Protein AF-A0A933H8J1-F1 (afdb_monomer)

Nearest PDB structures (foldseek):
  7jjn-assembly1_A  TM=9.991E-01  e=8.670E-07  Agathobacter rectalis DSM 17629
  7jjn-assembly2_B  TM=1.000E+00  e=9.920E-07  Agathobacter rectalis DSM 17629
  5m99-assembly1_B  TM=1.004E+00  e=3.336E-06  Thermotoga petrophila RKU-1
  6bs6-assembly2_B  TM=9.936E-01  e=3.817E-06  Bacteroides thetaiotaomicron VPI-5482
  1lwh-assembly1_B  TM=9.877E-01  e=9.166E-06  Thermotoga maritima

Radius of gyration: 11.99 Å; Cα contacts (8 Å, |Δi|>4): 106; chains: 1; bounding box: 28×15×29 Å

Solvent-accessible surface area (backbone atoms only — not comparable to full-atom values): 3847 Å² total; per-residue (Å²): 105,43,78,40,57,49,56,76,67,33,53,70,84,76,84,81,42,9,19,58,66,19,51,63,77,38,46,68,59,46,46,72,72,66,40,84,47,78,43,70,51,55,58,33,21,36,92,55,96,71,18,83,64,62,76,36,92,90,37,63,25,80,78,30,111

pLDDT: mean 95.78, std 3.29, range [76.12, 98.12]

Foldseek 3Di:
DEEDAQQPQADPPPPSGGAPVRVVVCVVVCVVVVDPDYHYQAQADDPDSRNPRHPDPVHGHPSHD

Mean predicted aligned error: 2.37 Å

Sequence (65 aa):
MYEIFVRSFYDSNGDGIGDLKGITLKLDYIQSLGARALWLTPIFASPSYHGYDISDYYKINPEFG

Structure (mmCIF, N/CA/C/O backbone):
data_AF-A0A933H8J1-F1
#
_entry.id   AF-A0A933H8J1-F1
#
loop_
_atom_site.group_PDB
_atom_site.id
_atom_site.type_symbol
_atom_site.label_atom_id
_atom_site.label_alt_id
_atom_site.label_comp_id
_atom_site.label_asym_id
_atom_site.label_entity_id
_atom_site.label_seq_id
_atom_site.pdbx_PDB_ins_code
_atom_site.Cartn_x
_atom_site.Cartn_y
_atom_site.Cartn_z
_atom_site.occupancy
_atom_site.B_iso_or_equiv
_atom_si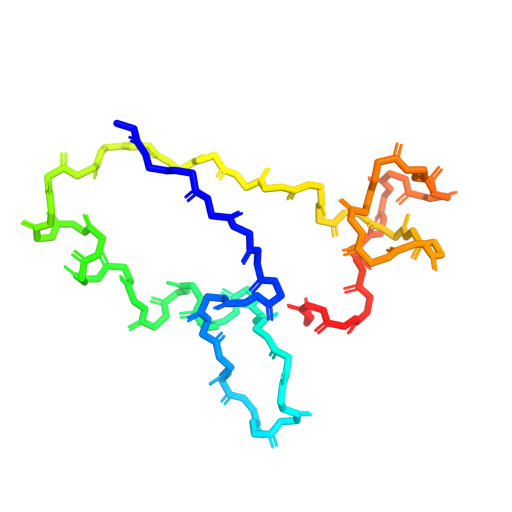te.auth_seq_id
_atom_site.auth_comp_id
_atom_site.auth_asym_id
_atom_site.auth_atom_id
_atom_site.pdbx_PDB_model_num
ATOM 1 N N . MET A 1 1 ? -15.216 7.834 1.286 1.00 89.00 1 MET A N 1
ATOM 2 C CA . MET A 1 1 ? -14.116 7.272 0.473 1.00 89.00 1 MET A CA 1
ATOM 3 C C . MET A 1 1 ? -12.821 7.736 1.110 1.00 89.00 1 MET A C 1
ATOM 5 O O . MET A 1 1 ? -12.812 8.867 1.579 1.00 89.00 1 MET A O 1
ATOM 9 N N . TYR A 1 2 ? -11.807 6.878 1.204 1.00 96.94 2 TYR A N 1
ATOM 10 C CA . TYR A 1 2 ? -10.520 7.205 1.828 1.00 96.94 2 TYR A CA 1
ATOM 11 C C . TYR A 1 2 ? -9.390 6.893 0.848 1.00 96.94 2 TYR A C 1
ATOM 13 O O . TYR A 1 2 ? -9.328 5.781 0.322 1.00 96.94 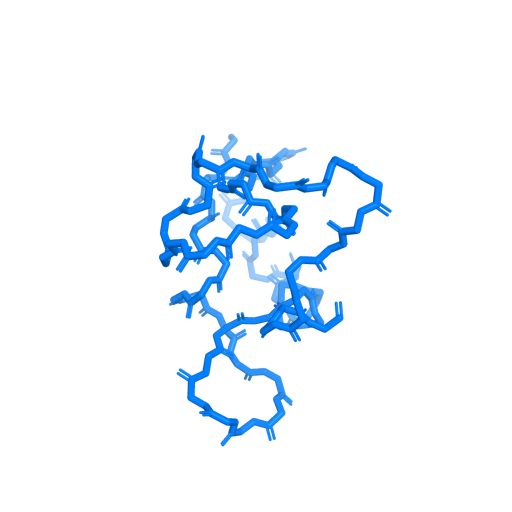2 TYR A O 1
ATOM 21 N N . GLU A 1 3 ? -8.560 7.889 0.557 1.00 97.31 3 GLU A N 1
ATOM 22 C CA . GLU A 1 3 ? -7.419 7.755 -0.346 1.00 97.31 3 GLU A CA 1
ATOM 23 C C . GLU A 1 3 ? -6.161 7.409 0.456 1.00 97.31 3 GLU A C 1
ATOM 25 O O . GLU A 1 3 ? -5.907 8.002 1.504 1.00 97.31 3 GLU A O 1
ATOM 30 N N . ILE A 1 4 ? -5.395 6.430 -0.023 1.00 97.31 4 ILE A N 1
ATOM 31 C CA . ILE A 1 4 ? -4.208 5.906 0.648 1.00 97.31 4 ILE A CA 1
ATOM 32 C C . ILE A 1 4 ? -3.025 5.953 -0.312 1.00 97.31 4 ILE A C 1
ATOM 34 O O . ILE A 1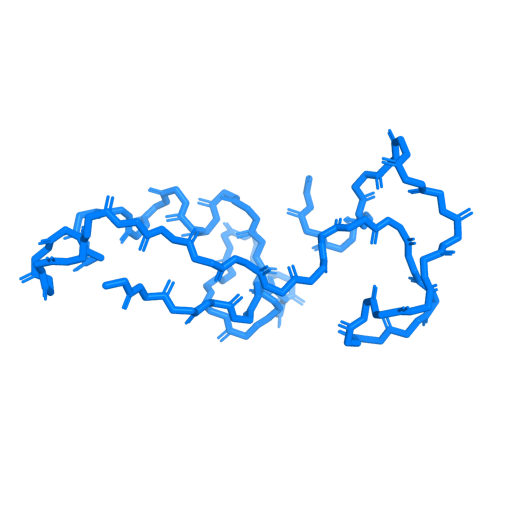 4 ? -3.020 5.282 -1.347 1.00 97.31 4 ILE A O 1
ATOM 38 N N . PHE A 1 5 ? -1.981 6.674 0.098 1.00 97.00 5 PHE A N 1
ATOM 39 C CA . PHE A 1 5 ? -0.645 6.508 -0.458 1.00 97.00 5 PHE A CA 1
ATOM 40 C C . PHE A 1 5 ? 0.057 5.344 0.251 1.00 97.00 5 PHE A C 1
ATOM 42 O O . PHE A 1 5 ? 0.500 5.491 1.392 1.00 97.00 5 PHE A O 1
ATOM 49 N N . VAL A 1 6 ? 0.121 4.183 -0.416 1.00 96.81 6 VAL A N 1
ATOM 50 C CA . VAL A 1 6 ? 0.529 2.893 0.187 1.00 96.81 6 VAL A CA 1
ATOM 51 C C . VAL A 1 6 ? 1.865 3.010 0.920 1.00 96.81 6 VAL A C 1
ATOM 53 O O . VAL A 1 6 ? 1.931 2.705 2.109 1.00 96.81 6 VAL A O 1
ATOM 56 N N . ARG A 1 7 ? 2.872 3.588 0.251 1.00 96.00 7 ARG A N 1
ATOM 57 C CA . ARG A 1 7 ? 4.243 3.772 0.753 1.00 96.00 7 ARG A CA 1
ATOM 58 C C . ARG A 1 7 ? 4.330 4.467 2.115 1.00 96.00 7 ARG A C 1
ATOM 60 O O . ARG A 1 7 ? 5.288 4.244 2.844 1.00 96.00 7 ARG A O 1
ATOM 67 N N . SER A 1 8 ? 3.380 5.336 2.452 1.00 96.81 8 SER A N 1
ATOM 68 C CA . SER A 1 8 ? 3.437 6.160 3.668 1.00 96.81 8 SER A CA 1
ATOM 69 C C . SER A 1 8 ? 2.375 5.804 4.705 1.00 96.81 8 SER A C 1
ATOM 71 O O . SER A 1 8 ? 2.286 6.483 5.724 1.00 96.81 8 SER A O 1
ATOM 73 N N . PHE A 1 9 ? 1.551 4.782 4.462 1.00 97.62 9 PHE A N 1
ATOM 74 C CA . PHE A 1 9 ? 0.408 4.496 5.325 1.00 97.62 9 PHE A CA 1
ATOM 75 C C . PHE A 1 9 ? 0.758 3.621 6.530 1.00 97.62 9 PHE A C 1
ATOM 77 O O . PHE A 1 9 ? 0.613 4.059 7.672 1.00 97.62 9 PHE A O 1
ATOM 84 N N . TYR A 1 10 ? 1.189 2.380 6.296 1.00 98.12 10 TYR A N 1
ATOM 85 C CA . TYR A 1 10 ? 1.565 1.471 7.372 1.00 98.12 10 TYR A CA 1
ATOM 86 C C . TYR A 1 10 ? 2.516 0.386 6.874 1.00 98.12 10 TYR A C 1
ATOM 88 O O . TYR A 1 10 ? 2.185 -0.338 5.938 1.00 98.12 10 TYR A O 1
ATOM 96 N N . ASP A 1 11 ? 3.667 0.283 7.525 1.00 97.94 11 ASP A N 1
ATOM 97 C CA . ASP A 1 11 ? 4.694 -0.730 7.291 1.00 97.94 11 ASP A CA 1
ATOM 98 C C . ASP A 1 11 ? 4.394 -1.965 8.156 1.00 97.94 11 ASP A C 1
ATOM 100 O O . ASP A 1 11 ? 4.252 -1.862 9.381 1.00 97.94 11 ASP A O 1
ATOM 104 N N . SER A 1 12 ? 4.231 -3.128 7.518 1.00 97.81 12 SER A N 1
ATOM 105 C CA . SER A 1 12 ? 3.933 -4.388 8.206 1.00 97.81 12 SER A CA 1
ATOM 106 C C . SER A 1 12 ? 5.159 -5.260 8.476 1.00 97.81 12 SER A C 1
ATOM 108 O O . SER A 1 12 ? 5.054 -6.203 9.267 1.00 97.81 12 SER A O 1
ATOM 110 N N . ASN A 1 13 ? 6.295 -4.983 7.832 1.00 96.62 13 ASN A N 1
ATOM 111 C CA . ASN A 1 13 ? 7.475 -5.850 7.829 1.00 96.62 13 ASN A CA 1
ATOM 112 C C . ASN A 1 13 ? 8.723 -5.191 8.465 1.00 96.62 13 ASN A C 1
ATOM 114 O O . ASN A 1 13 ? 9.694 -5.894 8.751 1.00 96.62 13 ASN A O 1
ATOM 118 N N . GLY A 1 14 ? 8.673 -3.888 8.756 1.00 96.75 14 GLY A N 1
ATOM 119 C CA . GLY A 1 14 ? 9.729 -3.107 9.396 1.00 96.75 14 GLY A CA 1
ATOM 120 C C . GLY A 1 14 ? 10.803 -2.564 8.449 1.00 96.75 14 GLY A C 1
ATOM 121 O O . GLY A 1 14 ? 11.869 -2.180 8.936 1.00 96.75 14 GLY A O 1
ATOM 122 N N . ASP A 1 15 ? 10.582 -2.558 7.131 1.00 96.12 15 ASP A N 1
ATOM 123 C CA . ASP A 1 15 ? 11.540 -2.050 6.136 1.00 96.12 15 ASP A CA 1
ATOM 124 C C . ASP A 1 15 ? 11.477 -0.522 5.924 1.00 96.12 15 ASP A C 1
ATOM 126 O O . ASP A 1 15 ? 12.326 0.051 5.233 1.00 96.12 15 ASP A O 1
ATOM 130 N N . GLY A 1 16 ? 10.528 0.158 6.576 1.00 96.56 16 GLY A N 1
ATOM 131 C CA . GLY A 1 16 ? 10.314 1.602 6.496 1.00 96.56 16 GLY A CA 1
ATOM 132 C C . GLY A 1 16 ? 9.401 2.045 5.350 1.00 96.56 16 GLY A C 1
ATOM 133 O O . GLY A 1 16 ? 9.225 3.252 5.155 1.00 96.56 16 GLY A O 1
ATOM 134 N N . ILE A 1 17 ? 8.816 1.109 4.599 1.00 96.69 17 ILE A N 1
ATOM 135 C CA . ILE A 1 17 ? 7.916 1.350 3.470 1.00 96.69 17 ILE A CA 1
ATOM 136 C C . ILE A 1 17 ? 6.552 0.733 3.793 1.00 96.69 17 ILE A C 1
ATOM 138 O O . ILE A 1 17 ? 6.427 -0.412 4.205 1.00 96.69 17 ILE A O 1
ATOM 142 N N . GLY A 1 18 ? 5.487 1.513 3.612 1.00 97.69 18 GLY A N 1
ATOM 143 C CA . GLY A 1 18 ? 4.134 0.994 3.756 1.00 97.69 18 GLY A CA 1
ATOM 144 C C . GLY A 1 18 ? 3.757 0.014 2.643 1.00 97.69 18 GLY A C 1
ATOM 145 O O . GLY A 1 18 ? 4.112 0.215 1.481 1.00 97.69 18 GLY A O 1
ATOM 146 N N . ASP A 1 19 ? 2.995 -1.018 3.001 1.00 97.88 19 ASP A N 1
ATOM 147 C CA . ASP A 1 19 ? 2.722 -2.171 2.139 1.00 97.88 19 ASP A CA 1
ATOM 148 C C . ASP A 1 19 ? 1.238 -2.612 2.188 1.00 97.88 19 ASP A C 1
ATOM 150 O O . ASP A 1 19 ? 0.436 -2.151 3.014 1.00 97.88 19 ASP A O 1
ATOM 154 N N . LEU A 1 20 ? 0.828 -3.503 1.275 1.00 97.69 20 LEU A N 1
ATOM 155 C CA . LEU A 1 20 ? -0.569 -3.952 1.163 1.00 97.69 20 LEU A CA 1
ATOM 156 C C . LEU A 1 20 ? -1.042 -4.764 2.382 1.00 97.69 20 LEU A C 1
ATOM 158 O O . LEU A 1 20 ? -2.224 -4.713 2.756 1.00 97.69 20 LEU A O 1
ATOM 162 N N . LYS A 1 21 ? -0.141 -5.496 3.047 1.00 97.81 21 LYS A N 1
ATOM 163 C CA . LYS A 1 21 ? -0.466 -6.193 4.302 1.00 97.81 21 LYS A CA 1
ATOM 164 C C . LYS A 1 21 ? -0.689 -5.183 5.422 1.00 97.81 21 LYS A C 1
ATOM 166 O O . LYS A 1 21 ? -1.600 -5.367 6.227 1.00 97.81 21 LYS A O 1
ATOM 171 N N . GLY A 1 22 ? 0.049 -4.081 5.432 1.00 97.88 22 GLY A N 1
ATOM 172 C CA . GLY A 1 22 ? -0.131 -2.974 6.355 1.00 97.88 22 GLY A CA 1
ATOM 173 C C . GLY A 1 22 ? -1.502 -2.320 6.230 1.00 97.88 22 GLY A C 1
ATOM 174 O O . GLY A 1 22 ? -2.153 -2.067 7.245 1.00 97.88 22 GLY A O 1
ATOM 175 N N . ILE A 1 23 ? -2.009 -2.153 5.003 1.00 97.75 23 ILE A N 1
ATOM 176 C CA . ILE A 1 23 ? -3.399 -1.718 4.775 1.00 97.75 23 ILE A CA 1
ATOM 177 C C . ILE A 1 23 ? -4.385 -2.715 5.389 1.00 97.75 23 ILE A C 1
ATOM 179 O O . ILE A 1 23 ? -5.313 -2.313 6.092 1.00 97.75 23 ILE A O 1
ATOM 183 N N . THR A 1 24 ? -4.155 -4.014 5.179 1.00 97.75 24 THR A N 1
ATOM 184 C CA . THR A 1 24 ? -5.002 -5.084 5.729 1.00 97.75 24 THR A CA 1
ATOM 185 C C . THR A 1 24 ? -5.055 -5.033 7.262 1.00 97.75 24 THR A C 1
ATOM 187 O O . THR A 1 24 ? -6.134 -5.119 7.845 1.00 97.75 24 THR A O 1
ATOM 190 N N . LEU A 1 25 ? -3.918 -4.794 7.925 1.00 98.00 25 LEU A N 1
ATOM 191 C CA . LEU A 1 25 ? -3.823 -4.648 9.387 1.00 98.00 25 LEU A CA 1
ATOM 192 C C . LEU A 1 25 ? -4.544 -3.408 9.940 1.00 98.00 25 LEU A C 1
ATOM 194 O O . LEU A 1 25 ? -4.759 -3.311 11.149 1.00 98.00 25 LEU A O 1
ATOM 198 N N . LYS A 1 26 ? -4.897 -2.441 9.088 1.00 97.75 26 LYS A N 1
ATOM 199 C CA . LYS A 1 26 ? -5.570 -1.190 9.471 1.00 97.75 26 LYS A CA 1
ATOM 200 C C . LYS A 1 26 ? -6.994 -1.075 8.937 1.00 97.75 26 LYS A C 1
ATOM 202 O O . LYS A 1 26 ? -7.583 0.002 9.044 1.00 97.75 26 LYS A O 1
ATOM 207 N N . LEU A 1 27 ? -7.581 -2.159 8.428 1.00 97.50 27 LEU A N 1
ATOM 208 C CA . LEU A 1 27 ? -8.973 -2.150 7.968 1.00 97.50 27 LEU A CA 1
ATOM 209 C C . LEU A 1 27 ? -9.952 -1.742 9.075 1.00 97.50 27 LEU A C 1
ATOM 211 O O . LEU A 1 27 ? -10.841 -0.940 8.802 1.00 97.50 27 LEU A O 1
ATOM 215 N N . ASP A 1 28 ? -9.739 -2.175 10.321 1.00 97.50 28 ASP A N 1
ATOM 216 C CA . ASP A 1 28 ? -10.580 -1.767 11.459 1.00 97.50 28 ASP A CA 1
ATOM 217 C C . ASP A 1 28 ? -10.507 -0.252 11.716 1.00 97.50 28 ASP A C 1
ATOM 219 O O . ASP A 1 28 ? -11.524 0.401 11.957 1.00 97.50 28 ASP A O 1
ATOM 223 N N . TYR A 1 29 ? -9.312 0.340 11.602 1.00 97.31 29 TYR A N 1
ATOM 224 C CA . TYR A 1 29 ? -9.128 1.790 11.704 1.00 97.31 29 TYR A CA 1
ATOM 225 C C . TYR A 1 29 ? -9.880 2.515 10.583 1.00 97.31 29 TYR A C 1
ATOM 227 O O . TYR A 1 29 ? -10.686 3.405 10.852 1.00 97.31 29 TYR A O 1
ATOM 235 N N . ILE A 1 30 ? -9.683 2.091 9.335 1.00 97.06 30 ILE A N 1
ATOM 236 C CA . ILE A 1 30 ? -10.359 2.655 8.159 1.00 97.06 30 ILE A CA 1
ATOM 237 C C . ILE A 1 30 ? -11.886 2.546 8.302 1.00 97.06 30 ILE A C 1
ATOM 239 O O . ILE A 1 30 ? -12.612 3.500 8.008 1.00 97.06 30 ILE A O 1
ATOM 243 N N . GLN A 1 31 ? -12.381 1.406 8.787 1.00 96.88 31 GLN A N 1
ATOM 244 C CA . GLN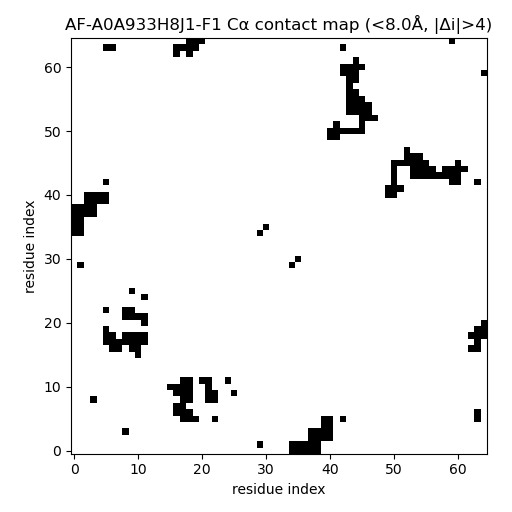 A 1 31 ? -13.801 1.181 9.030 1.00 96.88 31 GLN A CA 1
ATOM 245 C C . GLN A 1 31 ? -14.333 2.106 10.128 1.00 96.88 31 GLN A C 1
ATOM 247 O O . GLN A 1 31 ? -15.414 2.671 9.966 1.00 96.88 31 GLN A O 1
ATOM 252 N N . SER A 1 32 ? -13.578 2.311 11.213 1.00 97.88 32 SER A N 1
ATOM 253 C CA . SER A 1 32 ? -13.963 3.222 12.301 1.00 97.88 32 SER A CA 1
ATOM 254 C C . SER A 1 32 ? -14.084 4.685 11.856 1.00 97.88 32 SER A C 1
ATOM 256 O O . SER A 1 32 ? -14.899 5.422 12.403 1.00 97.88 32 SER A O 1
ATOM 258 N N . LEU A 1 33 ? -13.354 5.091 10.809 1.00 97.19 33 LEU A N 1
ATOM 259 C CA . LEU A 1 33 ? -13.507 6.403 10.166 1.00 97.19 33 LEU A CA 1
ATOM 260 C C . LEU A 1 33 ? -14.783 6.509 9.304 1.00 97.19 33 LEU A C 1
ATOM 262 O O . LEU A 1 33 ? -15.090 7.579 8.781 1.00 97.19 33 LEU A O 1
ATOM 266 N N . GLY A 1 34 ? -15.517 5.409 9.111 1.00 97.19 34 GLY A N 1
ATOM 267 C CA . GLY A 1 34 ? -16.731 5.348 8.293 1.00 97.19 34 GLY A CA 1
ATOM 268 C C . GLY A 1 34 ? -16.470 5.254 6.786 1.00 97.19 34 GLY A C 1
ATOM 269 O O . GLY A 1 34 ? -17.389 5.437 5.980 1.00 97.19 34 GLY A O 1
ATOM 270 N N . ALA A 1 35 ? -15.232 4.974 6.364 1.00 97.19 35 ALA A N 1
ATOM 271 C CA . ALA A 1 35 ? -14.914 4.814 4.953 1.00 97.19 35 ALA A CA 1
ATOM 272 C C . ALA A 1 35 ? -15.494 3.500 4.400 1.00 97.19 35 ALA A C 1
ATOM 274 O O . ALA A 1 35 ? -15.312 2.427 4.962 1.00 97.19 35 ALA A O 1
ATOM 275 N N . ARG A 1 36 ? -16.188 3.588 3.259 1.00 95.12 36 ARG A N 1
ATOM 276 C CA . ARG A 1 36 ? -16.814 2.438 2.574 1.00 95.12 36 ARG A CA 1
ATOM 277 C C . ARG A 1 36 ? -16.089 1.990 1.304 1.00 95.12 36 ARG A C 1
ATOM 279 O O . ARG A 1 36 ? -16.499 1.022 0.677 1.00 95.12 36 ARG A O 1
ATOM 286 N N . ALA A 1 37 ? -15.072 2.741 0.898 1.00 96.50 37 ALA A N 1
ATOM 287 C CA . ALA A 1 37 ? -14.281 2.498 -0.299 1.00 96.50 37 ALA A CA 1
ATOM 288 C C . ALA A 1 37 ? -12.880 3.073 -0.095 1.00 96.50 37 ALA A C 1
ATOM 290 O O . ALA A 1 37 ? -12.744 4.161 0.486 1.00 96.50 37 ALA A O 1
ATOM 291 N N . LEU A 1 38 ? -11.889 2.345 -0.604 1.00 97.12 38 LEU A N 1
ATOM 292 C CA . LEU A 1 38 ? -10.489 2.736 -0.629 1.00 97.12 38 LEU A CA 1
ATOM 293 C C . LEU A 1 38 ? -10.086 3.124 -2.045 1.00 97.12 38 LEU A C 1
ATOM 295 O O . LEU A 1 38 ? -10.375 2.396 -2.992 1.00 97.12 38 LEU A O 1
ATOM 299 N N . TRP A 1 39 ? -9.401 4.253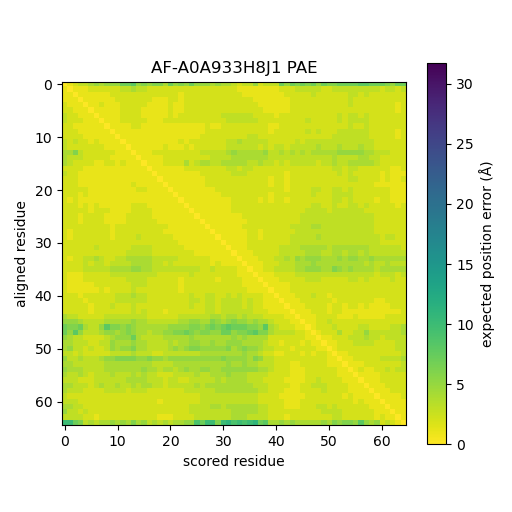 -2.166 1.00 97.62 39 TRP A N 1
ATOM 300 C CA . TRP A 1 39 ? -8.673 4.614 -3.372 1.00 97.62 39 TRP A CA 1
ATOM 301 C C . TRP A 1 39 ? -7.185 4.495 -3.068 1.00 97.62 39 TRP A C 1
ATOM 303 O O . TRP A 1 39 ? -6.673 5.181 -2.191 1.00 97.62 39 TRP A O 1
ATOM 313 N N . LEU A 1 40 ? -6.499 3.584 -3.751 1.00 97.00 40 LEU A N 1
ATOM 314 C CA . LEU A 1 40 ? -5.056 3.434 -3.622 1.00 97.00 40 LEU A CA 1
ATOM 315 C C . LEU A 1 40 ? -4.366 4.247 -4.715 1.00 97.00 40 LEU A C 1
ATOM 317 O O . LEU A 1 40 ? -4.774 4.195 -5.880 1.00 97.00 40 LEU A O 1
ATOM 321 N N . THR A 1 41 ? -3.291 4.944 -4.353 1.00 95.94 41 THR A N 1
ATOM 322 C CA . THR A 1 41 ? -2.294 5.393 -5.337 1.00 95.94 41 THR A CA 1
ATOM 323 C C . THR A 1 41 ? -1.790 4.198 -6.156 1.00 95.94 41 THR A C 1
ATOM 325 O O . THR A 1 41 ? -1.886 3.069 -5.669 1.00 95.94 41 THR A O 1
ATOM 328 N N . PRO A 1 42 ? -1.228 4.397 -7.362 1.00 96.56 42 PRO A N 1
ATOM 329 C CA . PRO A 1 42 ? -0.818 3.288 -8.219 1.00 96.56 42 PRO A CA 1
ATOM 330 C C . PRO A 1 42 ? 0.048 2.249 -7.491 1.00 96.56 42 PRO A C 1
ATOM 332 O O . PRO A 1 42 ? 1.081 2.573 -6.909 1.00 96.56 42 PRO A O 1
ATOM 335 N N . ILE A 1 43 ? -0.406 0.996 -7.528 1.00 97.00 43 ILE A N 1
ATOM 336 C CA . ILE A 1 43 ? 0.235 -0.141 -6.847 1.00 97.00 43 ILE A CA 1
ATOM 337 C C . ILE A 1 43 ? 1.037 -1.030 -7.800 1.00 97.00 43 ILE A C 1
ATOM 339 O O . ILE A 1 43 ? 1.631 -2.015 -7.372 1.00 97.00 43 ILE A O 1
ATOM 343 N N . PHE A 1 44 ? 1.021 -0.718 -9.094 1.00 97.44 44 PHE A N 1
ATOM 344 C CA . PHE A 1 44 ? 1.693 -1.503 -10.123 1.00 97.44 44 PHE A CA 1
ATOM 345 C C . PHE A 1 44 ? 3.195 -1.216 -10.164 1.00 97.44 44 PHE A C 1
ATOM 347 O O . PHE A 1 44 ? 3.661 -0.201 -9.641 1.00 97.44 44 PHE A O 1
ATOM 354 N N . ALA A 1 45 ? 3.955 -2.103 -10.806 1.00 96.25 45 ALA A N 1
ATOM 355 C CA . ALA A 1 45 ? 5.386 -1.921 -10.999 1.00 96.25 45 ALA A CA 1
ATOM 356 C C . ALA A 1 45 ? 5.672 -0.589 -11.711 1.00 96.25 45 ALA A C 1
ATOM 358 O O . ALA A 1 45 ? 5.092 -0.281 -12.753 1.00 96.25 45 ALA A O 1
ATOM 359 N N . SER A 1 46 ? 6.568 0.198 -11.124 1.00 94.38 46 SER A N 1
ATOM 360 C CA . SER A 1 46 ? 6.929 1.546 -11.559 1.00 94.38 46 SER A CA 1
ATOM 361 C C . SER A 1 46 ? 8.338 1.870 -11.050 1.00 94.38 46 SER A C 1
ATOM 363 O O . SER A 1 46 ? 8.684 1.439 -9.948 1.00 94.38 46 SER A O 1
ATOM 365 N N . PRO A 1 47 ? 9.165 2.609 -11.809 1.00 91.38 47 PRO A N 1
ATOM 366 C CA . PRO A 1 47 ? 10.475 3.051 -11.346 1.00 91.38 47 PRO A CA 1
ATOM 367 C C . PRO A 1 47 ? 10.397 4.281 -10.423 1.00 91.38 47 PRO A C 1
ATOM 369 O O 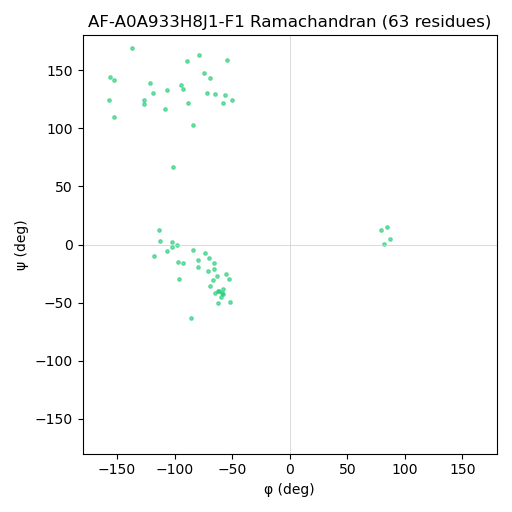. PRO A 1 47 ? 11.351 4.539 -9.690 1.00 91.38 47 PRO A O 1
ATOM 372 N N . SER A 1 48 ? 9.297 5.044 -10.437 1.00 91.00 48 SER A N 1
ATOM 373 C CA . SER A 1 48 ? 9.097 6.166 -9.512 1.00 91.00 48 SER A CA 1
ATOM 374 C C . SER A 1 48 ? 8.413 5.750 -8.209 1.00 91.00 48 SER A C 1
ATOM 376 O O . SER A 1 48 ? 7.650 4.782 -8.155 1.00 91.00 48 SER A O 1
ATOM 378 N N . T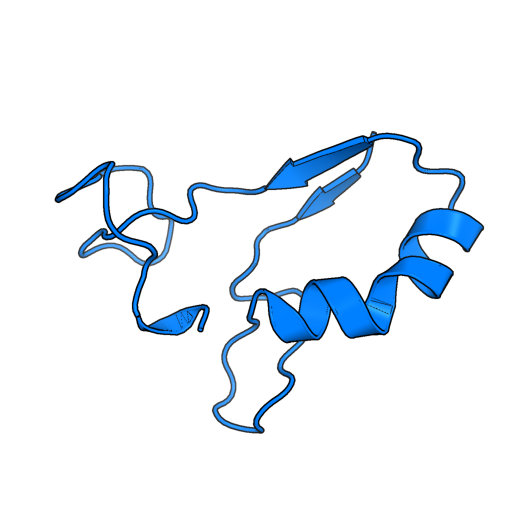YR A 1 49 ? 8.601 6.572 -7.172 1.00 88.94 49 TYR A N 1
ATOM 379 C CA . TYR A 1 49 ? 7.961 6.400 -5.866 1.00 88.94 49 TYR A CA 1
ATOM 380 C C . TYR A 1 49 ? 6.451 6.695 -5.864 1.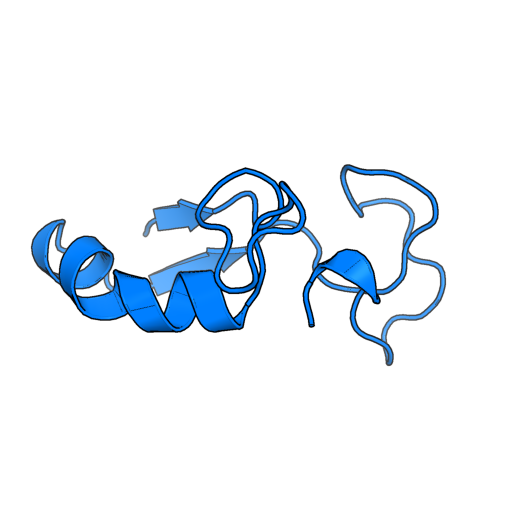00 88.94 49 TYR A C 1
ATOM 382 O O . TYR A 1 49 ? 5.756 6.241 -4.957 1.00 88.94 49 TYR A O 1
ATOM 390 N N . HIS A 1 50 ? 5.948 7.483 -6.823 1.00 89.25 50 HIS A N 1
ATOM 391 C CA . HIS A 1 50 ? 4.531 7.861 -6.903 1.00 89.25 50 HIS A CA 1
ATOM 392 C C . HIS A 1 50 ? 3.712 6.907 -7.785 1.00 89.25 50 HIS A C 1
ATOM 394 O O . HIS A 1 50 ? 2.486 6.922 -7.718 1.00 89.25 50 HIS A O 1
ATOM 400 N N . GLY A 1 51 ? 4.363 6.079 -8.609 1.00 91.50 51 GLY A N 1
ATOM 401 C CA . GLY A 1 51 ? 3.729 4.944 -9.285 1.00 91.50 51 GLY A CA 1
ATOM 402 C C . GLY A 1 51 ? 2.957 5.260 -10.574 1.00 91.50 51 GLY A C 1
ATOM 403 O O . GLY A 1 51 ? 2.371 4.365 -11.171 1.00 91.50 51 GLY A O 1
ATOM 404 N N . TYR A 1 52 ? 2.918 6.521 -11.007 1.00 93.56 52 TYR A N 1
ATOM 405 C CA . TYR A 1 52 ? 2.115 6.964 -12.161 1.00 93.56 52 TYR A CA 1
ATOM 406 C C . TYR A 1 52 ? 2.762 6.662 -13.530 1.00 93.56 52 TYR A C 1
ATOM 408 O O . TYR A 1 52 ? 2.089 6.729 -14.555 1.00 93.56 52 TYR A O 1
ATOM 416 N N . ASP A 1 53 ? 4.043 6.302 -13.555 1.00 94.62 53 ASP A N 1
ATOM 417 C CA . ASP A 1 53 ? 4.839 5.861 -14.708 1.00 94.62 53 ASP A CA 1
ATOM 418 C C . ASP A 1 53 ? 4.988 4.330 -14.708 1.00 94.62 53 ASP A C 1
ATOM 420 O O . ASP A 1 53 ? 6.060 3.760 -14.513 1.00 94.62 53 ASP A O 1
ATOM 424 N N . ILE A 1 54 ? 3.860 3.653 -14.918 1.00 95.12 54 ILE A N 1
ATOM 425 C CA . ILE A 1 54 ? 3.745 2.194 -14.817 1.00 95.12 54 ILE A CA 1
ATOM 426 C C . ILE A 1 54 ? 4.596 1.494 -15.886 1.00 95.12 54 ILE A C 1
ATOM 428 O O . ILE A 1 54 ? 4.474 1.776 -17.080 1.00 95.12 54 ILE A O 1
ATOM 432 N N . SER A 1 55 ? 5.413 0.532 -15.453 1.00 96.19 55 SER A N 1
ATOM 433 C CA . SER A 1 55 ? 6.238 -0.317 -16.319 1.00 96.19 55 SER A CA 1
ATOM 434 C C . SER A 1 55 ? 5.581 -1.661 -16.646 1.00 96.19 55 SER A C 1
ATOM 436 O O . SER A 1 55 ? 5.815 -2.205 -17.724 1.00 96.19 55 SER A O 1
ATOM 438 N N . ASP A 1 56 ? 4.742 -2.187 -15.750 1.00 95.88 56 ASP A N 1
ATOM 439 C CA . ASP A 1 56 ? 4.012 -3.443 -15.946 1.00 95.88 56 ASP A CA 1
ATOM 440 C C . ASP A 1 56 ? 2.697 -3.442 -15.147 1.00 95.88 56 ASP A C 1
ATOM 442 O O . ASP A 1 56 ? 2.696 -3.542 -13.921 1.00 95.88 56 ASP A O 1
ATOM 446 N N . TYR A 1 57 ? 1.563 -3.355 -15.848 1.00 96.25 57 TYR A N 1
ATOM 447 C CA . TYR A 1 57 ? 0.222 -3.371 -15.247 1.00 96.25 57 TYR A CA 1
ATOM 448 C C . TYR A 1 57 ? -0.178 -4.736 -14.660 1.00 96.25 57 TYR A C 1
ATOM 450 O O . TYR A 1 57 ? -1.183 -4.826 -13.958 1.00 96.25 57 TYR A O 1
ATOM 458 N N . TYR A 1 58 ? 0.574 -5.803 -14.943 1.00 96.56 58 TYR A N 1
ATOM 459 C CA . TYR A 1 58 ? 0.306 -7.149 -14.428 1.00 96.56 58 TYR A CA 1
ATOM 460 C C . TYR A 1 58 ? 1.153 -7.497 -13.202 1.00 96.56 58 TYR A C 1
ATOM 462 O O . TYR A 1 58 ? 1.018 -8.594 -12.658 1.00 96.56 58 TYR A O 1
ATOM 470 N N . LYS A 1 59 ? 2.017 -6.582 -12.749 1.00 96.75 59 LYS A N 1
ATOM 471 C CA . LYS A 1 59 ? 2.857 -6.769 -11.565 1.00 96.75 59 LYS A CA 1
ATOM 472 C C . LYS A 1 59 ? 2.586 -5.693 -10.533 1.00 96.75 59 LYS A C 1
ATOM 474 O O . LYS A 1 59 ? 2.466 -4.520 -10.869 1.00 96.75 59 LYS A O 1
ATOM 479 N N . ILE A 1 60 ? 2.546 -6.103 -9.272 1.00 96.69 60 ILE A N 1
ATOM 480 C CA . ILE A 1 60 ? 2.567 -5.192 -8.128 1.00 96.69 60 ILE A CA 1
ATOM 481 C C . ILE A 1 60 ? 3.987 -4.646 -7.957 1.00 96.69 60 ILE A C 1
ATOM 483 O O . ILE A 1 60 ? 4.962 -5.332 -8.279 1.00 96.69 60 ILE A O 1
ATOM 487 N N . ASN A 1 61 ? 4.108 -3.404 -7.486 1.00 95.19 61 ASN A N 1
ATOM 488 C CA . ASN A 1 61 ? 5.395 -2.843 -7.099 1.00 95.19 61 ASN A CA 1
ATOM 489 C C . ASN A 1 61 ? 6.019 -3.732 -6.003 1.00 95.19 61 ASN A C 1
ATOM 491 O O . ASN A 1 61 ? 5.394 -3.893 -4.954 1.00 95.19 61 ASN A O 1
ATOM 495 N N . PRO A 1 62 ? 7.228 -4.291 -6.206 1.00 93.94 62 PRO A N 1
ATOM 496 C CA . PRO A 1 62 ? 7.873 -5.166 -5.226 1.00 93.94 62 PRO A CA 1
ATOM 497 C C . PRO A 1 62 ? 8.034 -4.554 -3.827 1.00 93.94 62 PRO A C 1
ATOM 499 O O . PRO A 1 62 ? 8.095 -5.305 -2.860 1.00 93.94 62 PRO A O 1
ATOM 502 N N . GLU A 1 63 ? 8.081 -3.220 -3.713 1.00 93.38 63 GLU A N 1
ATOM 503 C CA . GLU A 1 63 ? 8.125 -2.511 -2.424 1.00 93.38 63 GLU A CA 1
ATOM 504 C C . GLU A 1 63 ? 6.833 -2.681 -1.594 1.00 93.38 63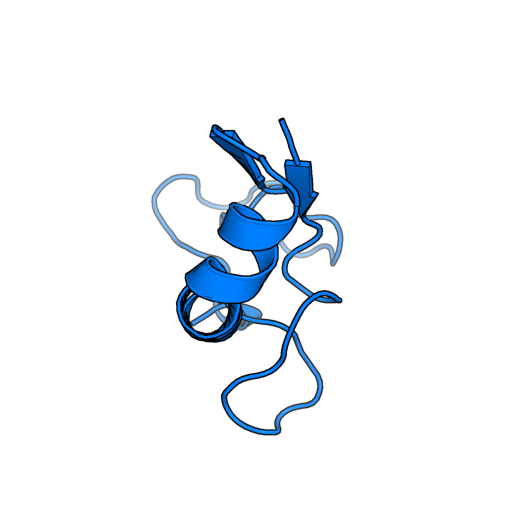 GLU A C 1
ATOM 506 O O . GLU A 1 63 ? 6.863 -2.479 -0.389 1.00 93.38 63 GLU A O 1
ATOM 511 N N . PHE A 1 64 ? 5.691 -3.035 -2.201 1.00 95.19 64 PHE A N 1
ATOM 512 C CA . PHE A 1 64 ? 4.387 -3.088 -1.514 1.00 95.19 64 PHE A CA 1
ATOM 513 C C . PHE A 1 64 ? 3.916 -4.499 -1.135 1.00 95.19 64 PHE A C 1
ATOM 515 O O . PHE A 1 64 ? 2.843 -4.633 -0.534 1.00 95.19 64 PHE A O 1
ATOM 522 N N . GLY A 1 65 ? 4.729 -5.522 -1.423 1.00 76.12 65 GLY A N 1
ATOM 523 C CA . GLY A 1 65 ? 4.486 -6.910 -1.018 1.00 76.12 65 GLY A CA 1
ATOM 524 C C . GLY A 1 65 ? 3.617 -7.737 -1.956 1.00 76.12 65 GLY A C 1
ATOM 525 O O . GLY A 1 65 ? 2.657 -7.205 -2.556 1.00 76.12 65 GLY A O 1
#

Secondary structure (DSSP, 8-state):
-EEE-HHHH--SSSSSS--HHHHHHTHHHHHHTT---EEEPP-EE-SSSS--S-SEEEEE-GGG-